Protein AF-A0A1D2RHK4-F1 (afdb_monomer)

Radius of gyration: 12.09 Å; Cα contacts (8 Å, |Δi|>4): 52; chains: 1; bounding box: 28×30×29 Å

Structure (mmCIF, N/CA/C/O backbone):
data_AF-A0A1D2RHK4-F1
#
_entry.id   AF-A0A1D2RHK4-F1
#
loop_
_atom_site.group_PDB
_atom_site.id
_atom_site.type_symbol
_atom_site.label_atom_id
_atom_site.label_alt_id
_atom_site.label_comp_id
_atom_site.label_asym_id
_atom_site.label_entity_id
_atom_site.label_seq_id
_atom_site.pdbx_PDB_ins_code
_atom_site.Cartn_x
_atom_site.Cartn_y
_atom_site.Cartn_z
_atom_site.occupancy
_atom_site.B_iso_or_equiv
_atom_site.auth_seq_id
_atom_site.auth_comp_id
_atom_site.auth_asym_id
_atom_site.auth_atom_id
_atom_site.pdbx_PDB_model_num
ATOM 1 N N . MET A 1 1 ? -16.494 -18.583 -5.455 1.00 57.66 1 MET A N 1
ATOM 2 C CA . MET A 1 1 ? -15.488 -18.773 -6.525 1.00 57.66 1 MET A CA 1
ATOM 3 C C . MET A 1 1 ? -14.394 -17.737 -6.325 1.00 57.66 1 MET A C 1
ATOM 5 O O . MET A 1 1 ? -14.719 -16.559 -6.308 1.00 57.66 1 MET A O 1
ATOM 9 N N . GLY A 1 2 ? -13.145 -18.155 -6.116 1.00 83.50 2 GLY A N 1
ATOM 10 C CA . GLY A 1 2 ? -11.991 -17.248 -6.080 1.00 83.50 2 GLY A CA 1
ATOM 11 C C . GLY A 1 2 ? -11.399 -17.085 -7.480 1.00 83.50 2 GLY A C 1
ATOM 12 O O . GLY A 1 2 ? -11.432 -18.031 -8.267 1.00 83.50 2 GLY A O 1
ATOM 13 N N . ARG A 1 3 ? -10.895 -15.892 -7.806 1.00 91.31 3 ARG A N 1
ATOM 14 C CA . ARG A 1 3 ? -10.160 -15.626 -9.050 1.00 91.31 3 ARG A CA 1
ATOM 15 C C . ARG A 1 3 ? -8.721 -15.281 -8.704 1.00 91.31 3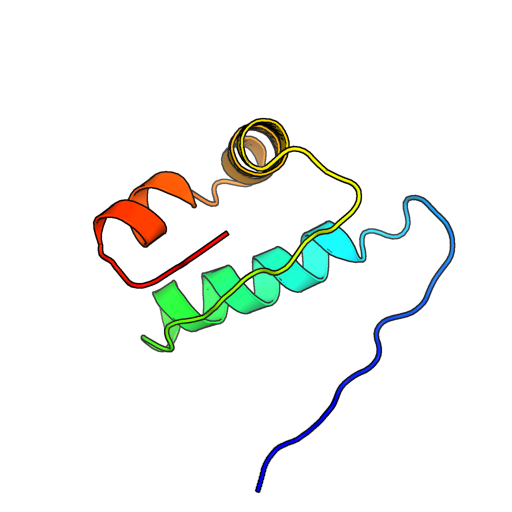 ARG A C 1
ATOM 17 O O . ARG A 1 3 ? -8.491 -14.433 -7.852 1.00 91.31 3 ARG A O 1
ATOM 24 N N . ASN A 1 4 ? -7.787 -15.912 -9.404 1.00 94.88 4 ASN A N 1
ATOM 25 C CA . ASN A 1 4 ? -6.369 -15.601 -9.304 1.00 94.88 4 ASN A CA 1
ATOM 26 C C . ASN A 1 4 ? -5.983 -14.756 -10.516 1.00 94.88 4 ASN A C 1
ATOM 28 O O . ASN A 1 4 ? -6.332 -15.103 -11.645 1.00 94.88 4 ASN A O 1
ATOM 32 N N . ILE A 1 5 ? -5.282 -13.652 -10.280 1.00 95.88 5 ILE A N 1
ATOM 3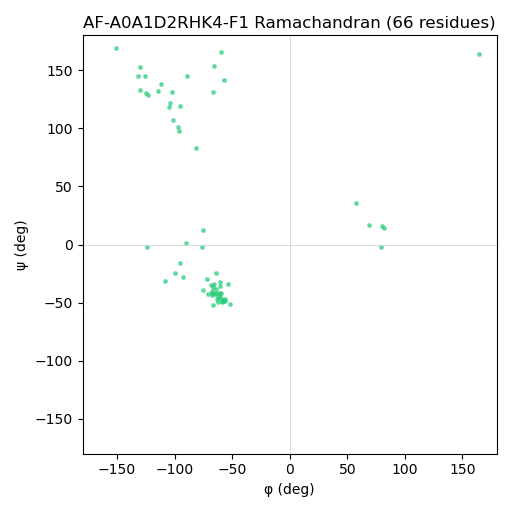3 C CA . ILE A 1 5 ? -4.833 -12.728 -11.323 1.00 95.88 5 ILE A CA 1
ATOM 34 C C . ILE A 1 5 ? -3.315 -12.611 -11.209 1.00 95.88 5 ILE A C 1
ATOM 36 O O . ILE A 1 5 ? -2.797 -12.352 -10.125 1.00 95.88 5 ILE A O 1
ATOM 40 N N . LEU A 1 6 ? -2.607 -12.801 -12.324 1.00 96.88 6 LEU A N 1
ATOM 41 C CA . LEU A 1 6 ? -1.166 -12.574 -12.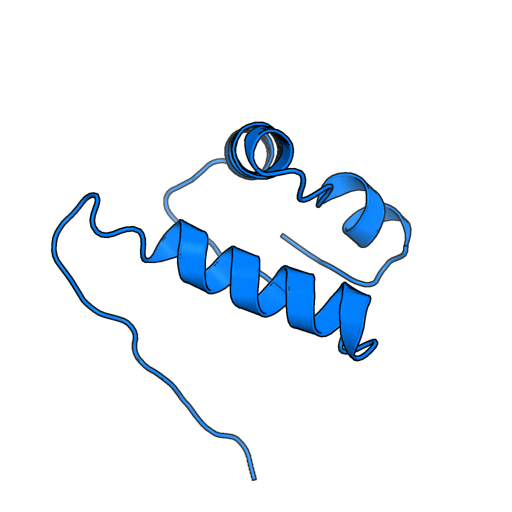418 1.00 96.88 6 LEU A CA 1
ATOM 42 C C . LEU A 1 6 ? -0.913 -11.260 -13.155 1.00 96.88 6 LEU A C 1
ATOM 44 O O . LEU A 1 6 ? -1.309 -11.111 -14.310 1.00 96.88 6 LEU A O 1
ATOM 48 N N . LEU A 1 7 ? -0.210 -10.337 -12.503 1.00 95.31 7 LEU A N 1
ATOM 49 C CA . LEU A 1 7 ? 0.262 -9.099 -13.112 1.00 95.31 7 LEU A CA 1
ATOM 50 C C . LEU A 1 7 ? 1.770 -9.201 -13.379 1.00 95.31 7 LEU A C 1
ATOM 52 O O . LEU A 1 7 ? 2.556 -9.349 -12.446 1.00 95.31 7 LEU A O 1
ATOM 56 N N . SER A 1 8 ? 2.178 -9.120 -14.648 1.00 96.25 8 SER A N 1
ATOM 57 C CA . SER A 1 8 ? 3.577 -9.270 -15.078 1.00 96.25 8 SER A CA 1
ATOM 58 C C . SER A 1 8 ? 4.019 -8.130 -15.999 1.00 96.25 8 SER A C 1
ATOM 60 O O . SER A 1 8 ? 3.204 -7.511 -16.678 1.00 96.25 8 SER A O 1
ATOM 62 N N . GLY A 1 9 ? 5.319 -7.834 -15.998 1.00 95.94 9 GLY A N 1
ATOM 63 C CA . GLY A 1 9 ? 5.929 -6.729 -16.739 1.00 95.94 9 GLY A CA 1
ATOM 64 C C . GLY A 1 9 ? 7.345 -6.418 -16.249 1.00 95.94 9 GLY A C 1
ATOM 65 O O . GLY A 1 9 ? 7.730 -6.830 -15.151 1.00 95.94 9 GLY A O 1
ATOM 66 N N . ALA A 1 10 ? 8.117 -5.674 -17.043 1.00 96.44 10 ALA A N 1
ATOM 67 C CA . ALA A 1 10 ? 9.492 -5.282 -16.717 1.00 96.44 10 ALA A CA 1
ATOM 68 C C . ALA A 1 10 ? 9.596 -4.457 -15.413 1.00 96.44 10 ALA A C 1
ATOM 70 O O . ALA A 1 10 ? 8.597 -3.982 -14.867 1.00 96.44 10 ALA A O 1
ATOM 71 N N . CYS A 1 11 ? 10.804 -4.292 -14.869 1.00 92.00 11 CYS A N 1
ATOM 72 C CA . CYS A 1 11 ? 11.011 -3.420 -13.708 1.00 92.00 11 CYS A CA 1
ATOM 73 C C . CYS A 1 11 ? 10.538 -1.985 -14.018 1.00 92.00 11 CYS A C 1
ATOM 75 O O . CYS A 1 11 ? 10.681 -1.514 -15.143 1.00 92.00 11 CYS A O 1
ATOM 77 N N . GLY A 1 12 ? 9.925 -1.313 -13.041 1.00 91.44 12 GLY A N 1
ATOM 78 C CA . GLY A 1 12 ? 9.429 0.057 -13.206 1.00 91.44 12 GLY A CA 1
ATOM 79 C C . GLY A 1 12 ? 8.095 0.208 -13.950 1.00 91.44 12 GLY A C 1
ATOM 80 O O . GLY A 1 12 ? 7.570 1.312 -14.000 1.00 91.44 12 GLY A O 1
ATOM 81 N N . THR A 1 13 ? 7.469 -0.864 -14.455 1.00 95.44 13 THR A N 1
ATOM 82 C CA . THR A 1 13 ? 6.169 -0.770 -15.164 1.00 95.44 13 THR A CA 1
ATOM 83 C C . THR A 1 13 ? 4.950 -0.556 -14.251 1.00 95.44 13 THR A C 1
ATOM 85 O O . THR A 1 13 ? 3.821 -0.746 -14.690 1.00 95.44 13 THR A O 1
ATOM 88 N N . GLY A 1 14 ? 5.146 -0.226 -12.970 1.00 93.69 14 GLY A N 1
ATOM 89 C CA . GLY A 1 14 ? 4.055 0.122 -12.048 1.00 93.69 14 GLY A CA 1
ATOM 90 C C . GLY A 1 14 ? 3.275 -1.046 -11.429 1.00 93.69 14 GLY A C 1
ATOM 91 O O .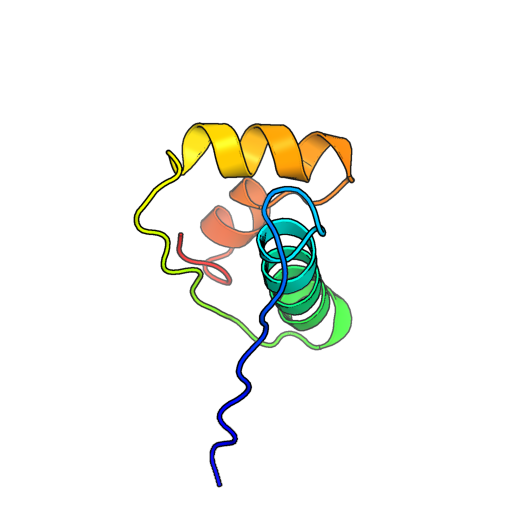 GLY A 1 14 ? 2.205 -0.822 -10.879 1.00 93.69 14 GLY A O 1
ATOM 92 N N . LYS A 1 15 ? 3.783 -2.287 -11.472 1.00 95.56 15 LYS A N 1
ATOM 93 C CA . LYS A 1 15 ? 3.072 -3.472 -10.935 1.00 95.56 15 LYS A CA 1
ATOM 94 C C . LYS A 1 15 ? 2.682 -3.329 -9.460 1.00 95.56 15 LYS A C 1
ATOM 96 O O . LYS A 1 15 ? 1.533 -3.570 -9.109 1.00 95.56 15 LYS A O 1
ATOM 101 N N . THR A 1 16 ? 3.631 -2.920 -8.616 1.00 93.81 16 THR A N 1
ATOM 102 C CA . THR A 1 16 ? 3.381 -2.702 -7.186 1.00 93.81 16 THR A CA 1
ATOM 103 C C . THR A 1 16 ? 2.361 -1.588 -6.983 1.00 93.81 16 THR A C 1
ATOM 105 O O . THR A 1 16 ? 1.391 -1.775 -6.258 1.00 93.81 16 THR A O 1
ATOM 108 N N . THR A 1 17 ? 2.532 -0.460 -7.678 1.00 94.56 17 THR A N 1
ATOM 109 C CA . THR A 1 17 ? 1.602 0.673 -7.616 1.00 94.56 17 THR A CA 1
ATOM 110 C C . THR A 1 17 ? 0.182 0.245 -7.972 1.00 94.56 17 THR A C 1
ATOM 112 O O . THR A 1 17 ? -0.739 0.529 -7.217 1.00 94.56 17 THR A O 1
ATOM 115 N N . PHE A 1 18 ? 0.010 -0.508 -9.060 1.00 96.00 18 PHE A N 1
ATOM 116 C CA . PHE A 1 18 ? -1.294 -1.020 -9.474 1.00 96.00 18 PHE A CA 1
ATOM 117 C C . PHE A 1 18 ? -1.908 -1.961 -8.429 1.00 96.00 18 PHE A C 1
ATOM 119 O O . PHE A 1 18 ? -3.090 -1.849 -8.115 1.00 96.00 18 PHE A O 1
ATOM 126 N N . ALA A 1 19 ? -1.119 -2.888 -7.875 1.00 95.69 19 ALA A N 1
ATOM 127 C CA . ALA A 1 19 ? -1.605 -3.823 -6.861 1.00 95.69 19 ALA A CA 1
ATOM 128 C C . ALA A 1 19 ? -2.103 -3.091 -5.604 1.00 95.69 19 ALA A C 1
ATOM 130 O O . ALA A 1 19 ? -3.163 -3.422 -5.074 1.00 95.69 19 ALA A O 1
ATOM 131 N N . ILE A 1 20 ? -1.371 -2.067 -5.164 1.00 96.44 20 ILE A N 1
ATOM 132 C CA . ILE A 1 20 ? -1.745 -1.257 -4.003 1.00 96.44 20 ILE A CA 1
ATOM 133 C C . ILE A 1 20 ? -2.959 -0.381 -4.314 1.00 96.44 20 ILE A C 1
ATOM 135 O O . ILE A 1 20 ? -3.874 -0.307 -3.499 1.00 96.44 20 ILE A O 1
ATOM 139 N N . GLU A 1 21 ? -3.009 0.247 -5.490 1.00 97.25 21 GLU A N 1
ATOM 140 C CA . GLU A 1 21 ? -4.156 1.049 -5.923 1.00 97.25 21 GLU A CA 1
ATOM 141 C C . GLU A 1 21 ? -5.442 0.211 -5.976 1.00 97.25 21 GLU A C 1
ATOM 143 O O . GLU A 1 21 ? -6.502 0.673 -5.544 1.00 97.25 21 GLU A O 1
ATOM 148 N N . PHE A 1 22 ? -5.358 -1.025 -6.474 1.00 97.06 22 PHE A N 1
ATOM 149 C CA . PHE A 1 22 ? -6.475 -1.966 -6.478 1.00 97.06 22 PHE A CA 1
ATOM 150 C C . PHE A 1 22 ? -6.976 -2.236 -5.053 1.00 97.06 22 PHE A C 1
ATOM 152 O O . PHE A 1 22 ? -8.170 -2.104 -4.785 1.00 97.06 22 PHE A O 1
ATOM 159 N N . LEU A 1 23 ? -6.059 -2.543 -4.132 1.00 97.38 23 LEU A N 1
ATOM 160 C CA . LEU A 1 23 ? -6.361 -2.815 -2.725 1.00 97.38 23 LEU A CA 1
ATOM 161 C C . LEU A 1 23 ? -6.985 -1.597 -2.028 1.00 97.38 23 LEU A C 1
ATOM 163 O O . LEU A 1 23 ? -8.047 -1.699 -1.418 1.00 97.38 23 LEU A O 1
ATOM 167 N N . TYR A 1 24 ? -6.364 -0.427 -2.175 1.00 98.25 24 TYR A N 1
ATOM 168 C CA . TYR A 1 24 ? -6.828 0.826 -1.584 1.00 98.25 24 TYR A CA 1
ATOM 169 C C . TYR A 1 24 ? -8.234 1.195 -2.067 1.00 98.25 24 TYR A C 1
ATOM 171 O O . TYR A 1 24 ? -9.112 1.511 -1.261 1.00 98.25 24 TYR A O 1
ATOM 179 N N . ASN A 1 25 ? -8.480 1.121 -3.379 1.00 98.19 25 ASN A N 1
AT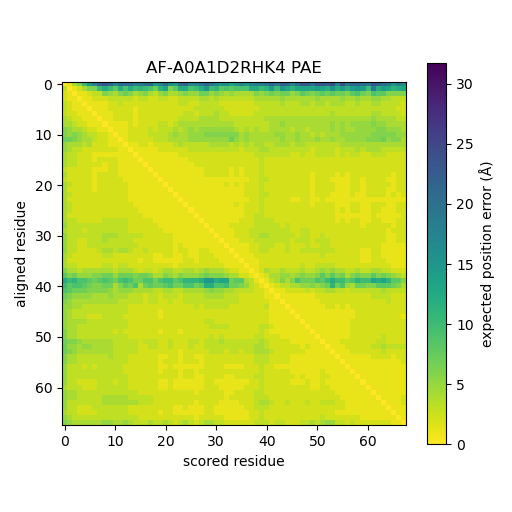OM 180 C CA . ASN A 1 25 ? -9.797 1.408 -3.940 1.00 98.19 25 ASN A CA 1
ATOM 181 C C . ASN A 1 25 ? -10.846 0.368 -3.521 1.00 98.19 25 ASN A C 1
ATOM 183 O O . ASN A 1 25 ? -11.983 0.761 -3.261 1.00 98.19 25 ASN A O 1
ATOM 187 N N . GLY A 1 26 ? -10.478 -0.914 -3.417 1.00 98.12 26 GLY A N 1
ATOM 188 C CA . GLY A 1 26 ? -11.318 -1.967 -2.833 1.00 98.12 26 GLY A CA 1
ATOM 189 C C . GLY A 1 26 ? -11.825 -1.580 -1.443 1.00 98.12 26 GLY A C 1
ATOM 190 O O . GLY A 1 26 ? -13.030 -1.540 -1.184 1.00 98.12 26 GLY A O 1
ATOM 191 N N . ILE A 1 27 ? -10.901 -1.161 -0.579 1.00 98.38 27 ILE A N 1
ATOM 192 C CA . ILE A 1 27 ? -11.208 -0.765 0.797 1.00 98.38 27 ILE A CA 1
ATOM 193 C C . ILE A 1 27 ? -12.057 0.513 0.841 1.00 98.38 27 ILE A C 1
ATOM 195 O O . ILE A 1 27 ? -13.094 0.547 1.503 1.00 98.38 27 ILE A O 1
ATOM 199 N N . VAL A 1 28 ? -11.635 1.580 0.158 1.00 97.88 28 VAL A N 1
ATOM 200 C CA . VAL A 1 28 ? -12.253 2.911 0.298 1.00 97.88 28 VAL A CA 1
ATOM 201 C C . VAL A 1 28 ? -13.599 3.013 -0.415 1.00 97.88 28 VAL A C 1
ATOM 203 O O . VAL A 1 28 ? -14.514 3.649 0.106 1.00 97.88 28 VAL A O 1
ATOM 206 N N . LYS A 1 29 ? -13.735 2.418 -1.604 1.00 98.19 29 LYS A N 1
ATOM 207 C CA . LYS A 1 29 ? -14.945 2.564 -2.431 1.00 98.19 29 LYS A CA 1
ATOM 208 C C . LYS A 1 29 ? -15.964 1.458 -2.193 1.00 98.19 29 LYS A C 1
ATOM 210 O O . LYS A 1 29 ? -17.154 1.702 -2.366 1.00 98.19 29 LYS A O 1
ATOM 215 N N . TYR A 1 30 ? -15.508 0.270 -1.798 1.00 97.88 30 TYR A N 1
ATOM 216 C CA . TYR A 1 30 ? -16.358 -0.919 -1.710 1.00 97.88 30 TYR A CA 1
ATOM 217 C C . TYR A 1 30 ? -16.354 -1.574 -0.324 1.00 97.88 30 TYR A C 1
ATOM 219 O O . TYR A 1 30 ? -17.109 -2.515 -0.099 1.00 97.88 30 TYR A O 1
ATOM 227 N N . ASN A 1 31 ? -15.577 -1.044 0.631 1.00 97.25 31 ASN A N 1
ATOM 228 C CA . ASN A 1 31 ? -15.452 -1.583 1.987 1.00 97.25 31 ASN A CA 1
ATOM 229 C C . ASN A 1 31 ? -14.990 -3.054 2.006 1.00 97.25 31 ASN A C 1
ATOM 231 O O . ASN A 1 31 ? -15.409 -3.834 2.860 1.00 97.25 31 ASN A O 1
ATOM 235 N N . GLU A 1 32 ? -14.119 -3.419 1.063 1.00 97.44 32 GLU A N 1
ATOM 236 C CA . GLU A 1 32 ? -13.514 -4.747 0.951 1.00 97.44 32 GLU A CA 1
ATOM 237 C C . GLU A 1 32 ? -12.123 -4.733 1.613 1.00 97.44 32 GLU A C 1
ATOM 239 O O . GLU A 1 32 ? -11.185 -4.207 1.014 1.00 97.44 32 GLU A O 1
ATOM 244 N N . PRO A 1 33 ? -11.961 -5.247 2.852 1.00 97.25 33 PRO A N 1
ATOM 245 C CA . PRO A 1 33 ? -10.662 -5.288 3.522 1.00 97.25 33 PRO A CA 1
ATOM 246 C C . PRO A 1 33 ? -9.690 -6.227 2.802 1.00 97.25 33 PRO A C 1
ATOM 248 O O . PRO A 1 33 ? -10.101 -7.198 2.162 1.00 97.25 33 PRO A O 1
ATOM 251 N N . GLY A 1 34 ? -8.390 -5.965 2.935 1.00 96.69 34 GLY A N 1
ATOM 252 C CA . GLY A 1 34 ? -7.373 -6.716 2.205 1.00 96.69 34 GLY A CA 1
ATOM 253 C C . GLY A 1 34 ? -6.030 -6.816 2.918 1.00 96.69 34 GLY A C 1
ATOM 254 O O . GLY A 1 34 ? -5.774 -6.149 3.917 1.00 96.69 34 GLY A O 1
ATOM 255 N N . ILE A 1 35 ? -5.167 -7.675 2.378 1.00 97.12 35 ILE A N 1
ATOM 256 C CA . ILE A 1 35 ? -3.800 -7.890 2.858 1.00 97.12 35 ILE A CA 1
ATOM 257 C C . ILE A 1 35 ? -2.848 -7.666 1.686 1.00 97.12 35 ILE A C 1
ATOM 259 O O . ILE A 1 35 ? -3.047 -8.234 0.609 1.00 97.12 35 ILE A O 1
ATOM 263 N N . LEU A 1 36 ? -1.810 -6.865 1.902 1.00 96.06 36 LEU A N 1
ATOM 264 C CA . LEU A 1 36 ? -0.693 -6.704 0.984 1.00 96.06 36 LEU A CA 1
ATOM 265 C C . LEU A 1 36 ? 0.488 -7.521 1.503 1.00 96.06 36 LEU A C 1
ATOM 267 O O . LEU A 1 36 ? 1.139 -7.123 2.452 1.00 96.06 36 LEU A O 1
ATOM 271 N N . VAL A 1 37 ? 0.803 -8.640 0.855 1.00 94.31 37 VAL A N 1
ATOM 272 C CA . VAL A 1 37 ? 2.024 -9.397 1.166 1.00 94.31 37 VAL A CA 1
ATOM 273 C C . VAL A 1 37 ? 3.124 -8.964 0.203 1.00 94.31 37 VAL A C 1
ATOM 275 O O . VAL A 1 37 ? 2.989 -9.136 -1.009 1.00 94.31 37 VAL A O 1
ATOM 278 N N . THR A 1 38 ? 4.217 -8.415 0.730 1.00 89.56 38 THR A N 1
ATOM 279 C CA . THR A 1 38 ? 5.392 -7.996 -0.049 1.00 89.56 38 THR A CA 1
ATOM 280 C C . THR A 1 38 ? 6.667 -8.635 0.501 1.00 89.56 38 THR A C 1
ATOM 282 O O . THR A 1 38 ? 6.782 -8.852 1.703 1.00 89.56 38 THR A O 1
ATOM 285 N N . MET A 1 39 ? 7.614 -8.977 -0.380 1.00 84.94 39 MET A N 1
ATOM 286 C CA . MET A 1 39 ? 8.891 -9.612 -0.004 1.00 84.94 39 MET A CA 1
ATOM 287 C C . MET A 1 39 ? 10.097 -8.676 -0.145 1.00 84.94 39 MET A C 1
ATOM 289 O O . MET A 1 39 ? 11.049 -8.790 0.616 1.00 84.94 39 MET A O 1
ATOM 293 N N . GLU A 1 40 ? 10.058 -7.751 -1.105 1.00 82.62 40 GLU A N 1
ATOM 294 C CA . GLU A 1 40 ? 11.234 -6.965 -1.511 1.00 82.62 40 GLU A CA 1
ATOM 295 C C . GLU A 1 40 ? 11.274 -5.560 -0.890 1.00 82.62 40 GLU A C 1
ATOM 297 O O . GLU A 1 40 ? 12.338 -4.961 -0.791 1.00 82.62 40 GLU A O 1
ATOM 302 N N . GLN A 1 41 ? 10.124 -5.001 -0.497 1.00 83.06 41 GLN A N 1
ATOM 303 C CA . GLN A 1 41 ? 10.019 -3.598 -0.078 1.00 83.06 41 GLN A CA 1
ATOM 304 C C . GLN A 1 41 ? 9.709 -3.481 1.411 1.00 83.06 41 GLN A C 1
ATOM 306 O O . GLN A 1 41 ? 8.854 -4.200 1.929 1.00 83.06 41 GLN A O 1
ATOM 311 N N . ASN A 1 42 ? 10.361 -2.535 2.092 1.00 92.12 42 ASN A N 1
ATOM 312 C CA . ASN A 1 42 ? 10.063 -2.252 3.489 1.00 92.12 42 ASN A CA 1
ATOM 313 C C . ASN A 1 42 ? 8.643 -1.655 3.609 1.00 92.12 42 ASN A C 1
ATOM 315 O O . ASN A 1 42 ? 8.339 -0.688 2.905 1.00 92.12 42 ASN A O 1
ATOM 319 N N . PRO A 1 43 ? 7.777 -2.146 4.518 1.00 92.25 43 PRO A N 1
ATOM 320 C CA . PRO A 1 43 ? 6.427 -1.606 4.693 1.00 92.25 43 PRO A CA 1
ATOM 321 C C . PRO A 1 43 ? 6.383 -0.091 4.934 1.00 92.25 43 PRO A C 1
ATOM 323 O O . PRO A 1 43 ? 5.464 0.581 4.473 1.00 92.25 43 PRO A O 1
ATOM 326 N N . GLN A 1 44 ? 7.382 0.476 5.618 1.00 93.75 44 GLN A N 1
ATOM 327 C CA . GLN A 1 44 ? 7.451 1.922 5.847 1.00 93.75 44 GLN A CA 1
ATOM 328 C C . GLN A 1 44 ? 7.694 2.711 4.558 1.00 93.75 44 GLN A C 1
ATOM 330 O O . GLN A 1 44 ? 7.067 3.748 4.351 1.00 93.75 44 GLN A O 1
ATOM 335 N N . GLU A 1 45 ? 8.553 2.212 3.669 1.00 93.62 45 GLU A N 1
ATOM 336 C CA . GLU A 1 45 ? 8.802 2.836 2.363 1.00 93.62 45 GLU A CA 1
ATOM 337 C C . GLU A 1 45 ? 7.545 2.784 1.495 1.00 93.62 45 GLU A C 1
ATOM 339 O O . GLU A 1 45 ? 7.157 3.792 0.909 1.00 93.62 45 GLU A O 1
ATOM 344 N N . VAL A 1 46 ? 6.845 1.643 1.497 1.00 94.19 46 VAL A N 1
ATOM 345 C CA . VAL A 1 46 ? 5.575 1.482 0.778 1.00 94.19 46 VAL A CA 1
ATOM 346 C C . VAL A 1 46 ? 4.548 2.516 1.243 1.00 94.19 46 VAL A C 1
ATOM 348 O O . VAL A 1 46 ? 3.949 3.192 0.409 1.00 94.19 46 VAL A O 1
ATOM 351 N N . ARG A 1 47 ? 4.366 2.696 2.559 1.00 95.31 47 ARG A N 1
ATOM 352 C CA . ARG A 1 47 ? 3.453 3.717 3.105 1.00 95.31 47 ARG A CA 1
ATOM 353 C C . ARG A 1 47 ? 3.830 5.120 2.637 1.00 95.31 47 ARG A C 1
ATOM 355 O O . ARG A 1 47 ? 2.969 5.853 2.157 1.00 95.31 47 ARG A O 1
ATOM 362 N N . GLN A 1 48 ? 5.107 5.486 2.746 1.00 95.31 48 GLN A N 1
ATOM 363 C CA . GLN A 1 48 ? 5.587 6.815 2.356 1.00 95.31 48 GLN A CA 1
ATOM 364 C C . GLN A 1 48 ? 5.426 7.081 0.859 1.00 95.31 48 GLN A C 1
ATOM 366 O O . GLN A 1 48 ? 5.020 8.176 0.468 1.00 95.31 48 GLN A O 1
ATOM 371 N N . ASP A 1 49 ? 5.730 6.099 0.013 1.00 94.06 49 ASP A N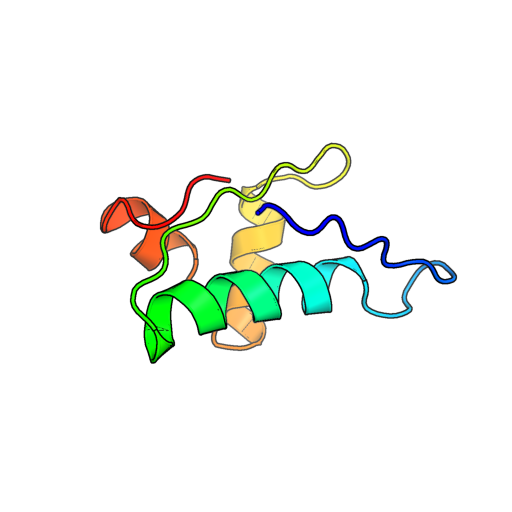 1
ATOM 372 C CA . ASP A 1 49 ? 5.589 6.238 -1.432 1.00 94.06 49 ASP A CA 1
ATOM 373 C C . ASP A 1 49 ? 4.128 6.351 -1.848 1.00 94.06 49 ASP A C 1
ATOM 375 O O . ASP A 1 49 ? 3.792 7.199 -2.672 1.00 94.06 49 ASP A O 1
ATOM 379 N N . MET A 1 50 ? 3.248 5.552 -1.248 1.00 96.12 50 MET A N 1
ATOM 380 C CA . MET A 1 50 ? 1.820 5.551 -1.568 1.00 96.12 50 MET A CA 1
ATOM 381 C C . MET A 1 50 ? 1.108 6.802 -1.048 1.00 96.12 50 MET A C 1
ATOM 383 O O . MET A 1 50 ? 0.206 7.317 -1.715 1.00 96.12 50 MET A O 1
ATOM 387 N N . LEU A 1 51 ? 1.586 7.386 0.054 1.00 96.81 51 LEU A N 1
ATOM 388 C CA . LEU A 1 51 ? 1.089 8.667 0.553 1.00 96.81 51 LEU A CA 1
ATOM 389 C C . LEU A 1 51 ? 1.295 9.807 -0.460 1.00 96.81 51 LEU A C 1
ATOM 391 O O . LEU A 1 51 ? 0.440 10.685 -0.566 1.00 96.81 51 LEU A O 1
ATOM 395 N N . LYS A 1 52 ? 2.365 9.771 -1.272 1.00 95.31 52 LYS A N 1
ATOM 396 C CA . LYS A 1 52 ? 2.602 10.751 -2.358 1.00 95.31 52 LYS A CA 1
ATOM 397 C C . LYS A 1 52 ? 1.528 10.691 -3.451 1.00 95.31 52 LYS A C 1
ATOM 399 O O . LYS A 1 52 ? 1.298 11.690 -4.126 1.00 95.31 52 LYS A O 1
ATOM 404 N N . TYR A 1 53 ? 0.860 9.547 -3.605 1.00 94.06 53 TYR A N 1
ATOM 405 C CA . TYR A 1 53 ? -0.286 9.359 -4.502 1.00 94.06 53 TYR A CA 1
ATOM 406 C C . TYR A 1 53 ? -1.635 9.655 -3.819 1.00 94.06 53 TYR A C 1
ATOM 408 O O . TYR A 1 53 ? -2.684 9.521 -4.444 1.00 94.06 53 TYR A O 1
ATOM 416 N N . GLY A 1 54 ? -1.627 10.069 -2.546 1.00 96.62 54 GLY A N 1
ATOM 417 C CA . GLY A 1 54 ? -2.834 10.309 -1.752 1.00 96.62 54 GLY A CA 1
ATOM 418 C C . GLY A 1 54 ? -3.445 9.045 -1.142 1.00 96.62 54 GLY A C 1
ATOM 419 O O . GLY A 1 54 ? -4.591 9.083 -0.691 1.00 96.62 54 GLY A O 1
ATOM 420 N N . PHE A 1 55 ? -2.714 7.927 -1.125 1.00 97.69 55 PHE A N 1
ATOM 421 C CA . PHE A 1 55 ? -3.167 6.673 -0.527 1.00 97.69 55 PHE A CA 1
ATOM 422 C C . PHE A 1 55 ? -2.622 6.549 0.899 1.00 97.69 55 PHE A C 1
ATOM 424 O O . PHE A 1 55 ? -1.479 6.150 1.117 1.00 97.69 55 PHE A O 1
ATOM 431 N N . ASP A 1 56 ? -3.449 6.904 1.881 1.00 97.38 56 ASP A N 1
ATOM 432 C CA . ASP A 1 56 ? -3.097 6.817 3.302 1.00 97.38 56 ASP A CA 1
ATOM 433 C C . ASP A 1 56 ? -3.284 5.382 3.822 1.00 97.38 56 ASP A C 1
ATOM 435 O O . ASP A 1 56 ? -4.328 5.019 4.370 1.00 97.38 56 ASP A O 1
ATOM 439 N N . LEU A 1 57 ? -2.275 4.539 3.587 1.00 97.38 57 LEU A N 1
ATOM 440 C CA . LEU A 1 57 ? -2.293 3.131 3.993 1.00 97.38 57 LEU A CA 1
ATOM 441 C C . LEU A 1 57 ? -2.235 2.957 5.515 1.00 97.38 57 LEU A C 1
ATOM 443 O O . LEU A 1 57 ? -2.882 2.057 6.046 1.00 97.38 57 LEU A O 1
ATOM 447 N N . GLU A 1 58 ? -1.516 3.836 6.218 1.00 97.31 58 GLU A N 1
ATOM 448 C CA . GLU A 1 58 ? -1.381 3.767 7.676 1.00 97.31 58 GLU A CA 1
ATOM 449 C C . GLU A 1 58 ? -2.737 3.976 8.362 1.00 97.31 58 GLU A C 1
ATOM 451 O O . GLU A 1 58 ? -3.066 3.294 9.336 1.00 97.31 58 GLU A O 1
ATOM 456 N N . LYS A 1 59 ? -3.567 4.882 7.832 1.00 97.88 59 LYS A N 1
ATOM 457 C CA . LYS A 1 59 ? -4.948 5.039 8.290 1.00 97.88 59 LYS A CA 1
ATOM 458 C C . LYS A 1 59 ? -5.767 3.762 8.099 1.00 97.88 59 LYS A C 1
ATOM 460 O O . LYS A 1 59 ? -6.481 3.367 9.016 1.00 97.88 59 LYS A O 1
ATOM 465 N N . LEU A 1 60 ? -5.654 3.097 6.948 1.00 98.19 60 LEU A N 1
ATOM 466 C CA . LEU A 1 60 ? -6.406 1.863 6.687 1.00 98.19 60 LEU A CA 1
ATOM 467 C C . LEU A 1 60 ? -5.987 0.709 7.608 1.00 98.19 60 LEU A C 1
ATOM 469 O O . LEU A 1 60 ? -6.837 -0.094 7.996 1.00 98.19 60 LEU A O 1
ATOM 473 N N . GLU A 1 61 ? -4.708 0.635 7.981 1.00 97.69 61 GLU A N 1
ATOM 474 C CA . GLU A 1 61 ? -4.216 -0.322 8.980 1.00 97.69 61 GLU A CA 1
ATOM 475 C C . GLU A 1 61 ? -4.757 -0.010 10.381 1.00 97.69 61 GLU A C 1
ATOM 477 O O . GLU A 1 61 ? -5.229 -0.916 11.068 1.00 97.69 61 GLU A O 1
ATOM 482 N N . LYS A 1 62 ? -4.769 1.268 10.792 1.00 98.06 62 LYS A N 1
ATOM 483 C CA . LYS A 1 62 ? -5.367 1.702 12.073 1.00 98.06 62 LYS A CA 1
ATOM 484 C C . LYS A 1 62 ? -6.860 1.388 12.154 1.00 98.06 62 LYS A C 1
ATOM 486 O O . LYS A 1 62 ? -7.343 1.009 13.218 1.00 98.06 62 LYS A O 1
ATOM 491 N N . ASP A 1 63 ? -7.565 1.492 11.032 1.00 97.56 63 ASP A N 1
ATOM 492 C CA . ASP A 1 63 ? -8.980 1.129 10.909 1.00 97.56 63 ASP A CA 1
ATOM 493 C C . ASP A 1 63 ? -9.204 -0.399 10.834 1.00 97.56 63 ASP A C 1
ATOM 495 O O . ASP A 1 63 ? -10.346 -0.855 10.745 1.00 97.56 63 ASP A O 1
ATOM 499 N N . GLY A 1 64 ? -8.134 -1.205 10.840 1.00 97.88 64 GLY A N 1
ATOM 500 C CA . GLY A 1 64 ? -8.189 -2.667 10.760 1.00 97.88 64 GLY A CA 1
ATOM 501 C C . GLY A 1 64 ? -8.648 -3.206 9.402 1.00 97.88 64 GLY A C 1
ATOM 502 O O . GLY A 1 64 ? -9.055 -4.363 9.307 1.00 97.88 64 GLY A O 1
ATOM 503 N N . LYS A 1 65 ? -8.622 -2.379 8.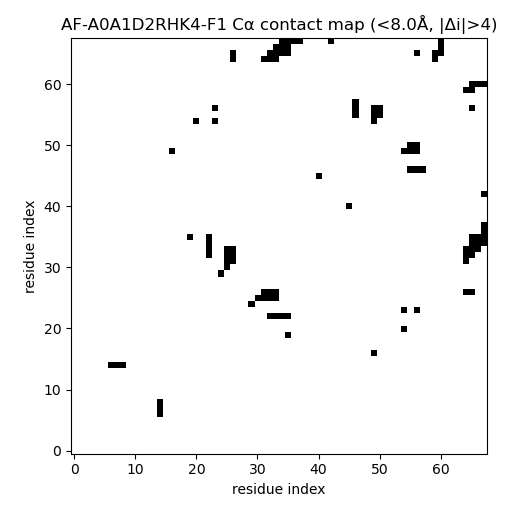349 1.00 98.12 65 LYS A N 1
ATOM 504 C CA . LYS A 1 65 ? -9.080 -2.744 6.996 1.00 98.12 65 LYS A CA 1
ATOM 505 C C . LYS A 1 65 ? -7.955 -3.210 6.076 1.00 98.12 65 LYS A C 1
ATOM 507 O O . LYS A 1 65 ? -8.232 -3.794 5.029 1.00 98.12 65 LYS A O 1
ATOM 512 N N . LEU A 1 66 ? -6.712 -2.931 6.453 1.00 98.25 66 LEU A N 1
ATOM 513 C CA . LEU A 1 66 ? -5.510 -3.299 5.720 1.00 98.25 66 LEU A CA 1
ATOM 514 C C . LEU A 1 66 ? -4.497 -3.946 6.665 1.00 98.25 66 LEU A C 1
ATOM 516 O O . LEU A 1 66 ? -4.375 -3.538 7.816 1.00 98.25 66 LEU A O 1
ATOM 520 N N . VAL A 1 67 ? -3.756 -4.925 6.156 1.00 97.19 67 VAL A N 1
ATOM 521 C CA . VAL A 1 67 ? -2.526 -5.442 6.769 1.00 97.19 67 VAL A CA 1
ATOM 522 C C . VAL A 1 67 ? -1.445 -5.459 5.693 1.00 97.19 67 VAL A C 1
ATOM 524 O O . VAL A 1 67 ? -1.716 -5.917 4.579 1.00 97.19 67 VAL A O 1
ATOM 527 N N . ILE A 1 68 ? -0.253 -4.953 6.013 1.00 92.69 68 ILE A N 1
ATOM 528 C CA . ILE A 1 68 ? 0.932 -4.948 5.140 1.00 92.69 68 ILE A CA 1
ATOM 529 C C . ILE A 1 68 ? 2.072 -5.705 5.817 1.00 92.69 68 ILE A C 1
ATOM 531 O O . ILE A 1 68 ? 2.363 -5.383 6.991 1.00 92.69 68 ILE A O 1
#

pLDDT: mean 94.65, std 5.74, range [57.66, 98.38]

Mean predicted aligned error: 2.85 Å

Solvent-accessible surface area (backbone atoms only — not comparable to full-atom values): 4385 Å² total; per-residue (Å²): 136,88,84,88,84,90,87,85,76,66,91,88,72,48,64,68,60,51,56,50,51,53,47,52,48,35,33,76,78,66,69,41,63,50,72,52,90,74,88,89,64,59,67,68,58,54,38,58,57,36,41,76,75,70,43,64,51,65,59,36,37,76,70,69,38,37,47,112

Secondary structure (DSSP, 8-state):
---------STTSSHHHHHHHHHHHHHHHH---EE---SSS-HHHHHHHHHTTT--HHHHHHTTSEE-

Nearest PDB structures (foldseek):
  4tlc-assembly1_F  TM=9.954E-01  e=1.333E-04  Synechococcus elongatus PCC 7942 = FACHB-805
  7dy1-assembly1_E  TM=9.922E-01  e=1.634E-04  Thermosynechococcus vestitus BP-1
  4tl7-assembly1_D  TM=9.804E-01  e=1.634E-04  Synechococcus elongatus PCC 7942 = FACHB-805
  4tlc-assembly1_C  TM=9.888E-01  e=2.142E-04  Sy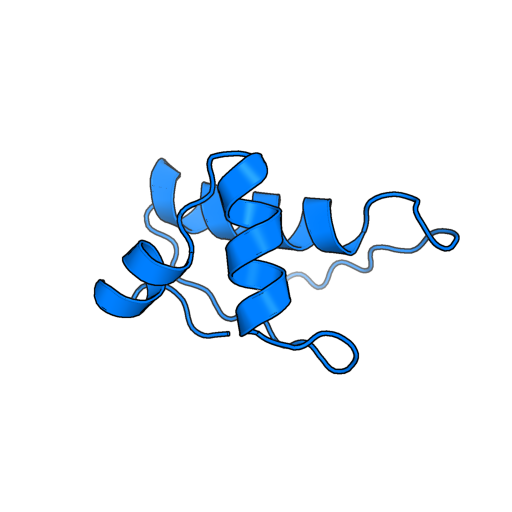nechococcus elongatus PCC 7942 = FACHB-805
  5yz8-assembly1_A  TM=9.895E-01  e=2.142E-04  Synechococcus elongatus PCC 7942 = FACHB-805

Foldseek 3Di:
DDDDDDDDDDPPPCPVVVVVVVQQCCCPVVVQADEDDDDPDDPVVVQVVVVVVVRRVVVCVVVVRYHD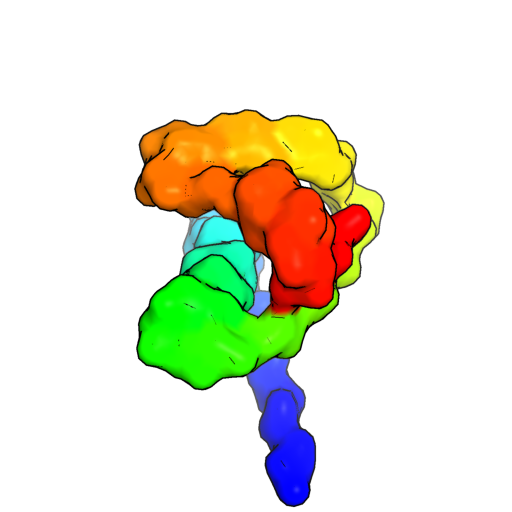

Sequence (68 aa):
MGRNILLSGACGTGKTTFAIEFLYNGIVKYNEPGILVTMEQNPQEVRQDMLKYGFDLEKLEKDGKLVI